Protein AF-A0A6N6L1H5-F1 (afdb_monomer)

Solvent-accessible surface area (backbone atoms only — not comparable to full-atom values): 6518 Å² total; per-residue (Å²): 74,70,69,30,49,51,50,29,49,41,53,63,54,64,67,37,52,48,59,47,72,75,70,36,87,82,54,67,74,79,78,59,61,70,65,38,22,27,6,67,40,50,52,54,57,25,47,39,54,23,39,52,38,49,32,78,74,43,93,52,82,63,41,55,56,49,46,50,52,50,45,50,50,48,46,52,50,51,49,49,38,64,70,59,47,42,61,70,66,24,89,64,39,65,63,51,58,75,65,25,37,68,60,69,61,42,76,67,10,51,53,49,36,59,55,73,64,67,119

Mean predicted aligned error: 8.28 Å

Structure (mmCIF, N/CA/C/O backbone):
data_AF-A0A6N6L1H5-F1
#
_entry.id   AF-A0A6N6L1H5-F1
#
loop_
_atom_site.group_PDB
_atom_site.id
_atom_site.type_symbol
_atom_site.label_atom_id
_atom_site.label_alt_id
_atom_site.label_comp_id
_atom_site.label_asym_id
_atom_site.label_entity_id
_atom_site.label_seq_id
_atom_site.pdbx_PDB_ins_code
_atom_site.Cartn_x
_atom_site.Cartn_y
_atom_site.Cartn_z
_atom_site.occupancy
_atom_site.B_iso_or_equiv
_atom_site.auth_seq_id
_atom_site.auth_comp_id
_atom_site.auth_asym_id
_atom_site.auth_atom_id
_atom_site.pdbx_PDB_model_num
ATOM 1 N N . MET A 1 1 ? 4.892 9.260 -10.671 1.00 80.44 1 MET A N 1
ATOM 2 C CA . MET A 1 1 ? 5.943 8.366 -10.131 1.00 80.44 1 MET A CA 1
ATOM 3 C C . MET A 1 1 ? 6.358 8.784 -8.724 1.00 80.44 1 MET A C 1
ATOM 5 O O . MET A 1 1 ? 5.962 8.099 -7.795 1.00 80.44 1 MET A O 1
ATOM 9 N N . VAL A 1 2 ? 7.048 9.919 -8.535 1.00 82.44 2 VAL A N 1
ATOM 10 C CA . VAL A 1 2 ? 7.543 10.366 -7.210 1.00 82.44 2 VAL A CA 1
ATOM 11 C C . VAL A 1 2 ? 6.436 10.438 -6.152 1.00 82.44 2 VAL A C 1
ATOM 13 O O . VAL A 1 2 ? 6.593 9.874 -5.077 1.00 82.44 2 VAL A O 1
ATOM 16 N N . ALA A 1 3 ? 5.278 11.020 -6.484 1.00 85.12 3 ALA A N 1
ATOM 17 C CA . ALA A 1 3 ? 4.135 11.093 -5.568 1.00 85.12 3 ALA A CA 1
ATOM 18 C C . ALA A 1 3 ? 3.651 9.715 -5.071 1.00 85.12 3 ALA A C 1
ATOM 20 O O . ALA A 1 3 ? 3.328 9.570 -3.898 1.00 85.12 3 ALA A O 1
ATOM 21 N N . PHE A 1 4 ? 3.653 8.687 -5.928 1.00 83.62 4 PHE A N 1
ATOM 22 C CA . PHE A 1 4 ? 3.266 7.324 -5.539 1.00 83.62 4 PHE A CA 1
ATOM 23 C C . PHE A 1 4 ? 4.327 6.647 -4.667 1.00 83.62 4 PHE A C 1
ATOM 25 O O . PHE A 1 4 ? 3.978 5.913 -3.751 1.00 83.62 4 PHE A O 1
ATOM 32 N N . GLY A 1 5 ? 5.611 6.935 -4.905 1.00 78.62 5 GLY A N 1
ATOM 33 C CA . GLY A 1 5 ? 6.695 6.493 -4.023 1.00 78.62 5 GLY A CA 1
ATOM 34 C C . GLY A 1 5 ? 6.594 7.125 -2.631 1.00 78.62 5 GLY A C 1
ATOM 35 O O . GLY A 1 5 ? 6.704 6.427 -1.629 1.00 78.62 5 GLY A O 1
ATOM 36 N N . VAL A 1 6 ? 6.290 8.425 -2.561 1.00 84.94 6 VAL A N 1
ATOM 37 C CA . VAL A 1 6 ? 6.041 9.121 -1.288 1.00 84.94 6 VAL A CA 1
ATOM 38 C C . VAL A 1 6 ? 4.802 8.561 -0.587 1.00 84.94 6 VAL A C 1
ATOM 40 O O . VAL A 1 6 ? 4.864 8.295 0.608 1.00 84.94 6 VAL A O 1
ATOM 43 N N . ALA A 1 7 ? 3.706 8.314 -1.311 1.00 79.56 7 ALA A N 1
ATOM 44 C CA . ALA A 1 7 ? 2.498 7.702 -0.750 1.00 79.56 7 ALA A CA 1
ATOM 45 C C . ALA A 1 7 ? 2.753 6.287 -0.204 1.00 79.56 7 ALA A C 1
ATOM 47 O O . ALA A 1 7 ? 2.207 5.917 0.833 1.00 79.56 7 ALA A O 1
ATOM 48 N N . LEU A 1 8 ? 3.616 5.509 -0.865 1.00 80.81 8 LEU A N 1
ATOM 49 C CA . LEU A 1 8 ? 4.031 4.190 -0.393 1.00 80.81 8 LEU A CA 1
ATOM 50 C C . LEU A 1 8 ? 4.821 4.283 0.917 1.00 80.81 8 LEU A C 1
ATOM 52 O O . LEU A 1 8 ? 4.508 3.563 1.861 1.00 80.81 8 LEU A O 1
ATOM 56 N N . ILE A 1 9 ? 5.793 5.197 0.998 1.00 80.62 9 ILE A N 1
ATOM 57 C CA . ILE A 1 9 ? 6.563 5.434 2.229 1.00 80.62 9 ILE A CA 1
ATOM 58 C C . ILE A 1 9 ? 5.639 5.919 3.350 1.00 80.62 9 ILE A C 1
ATOM 60 O O . ILE A 1 9 ? 5.704 5.413 4.466 1.00 80.62 9 ILE A O 1
ATOM 64 N N . TYR A 1 10 ? 4.746 6.861 3.051 1.00 81.38 10 TYR A N 1
ATOM 65 C CA . TYR A 1 10 ? 3.784 7.383 4.014 1.00 81.38 10 TYR A CA 1
ATOM 66 C C . TYR A 1 10 ? 2.887 6.274 4.575 1.00 81.38 10 TYR A C 1
ATOM 68 O O . TYR A 1 10 ? 2.788 6.115 5.790 1.00 81.38 10 TYR A O 1
ATOM 76 N N . SER A 1 11 ? 2.296 5.452 3.707 1.00 77.75 11 SER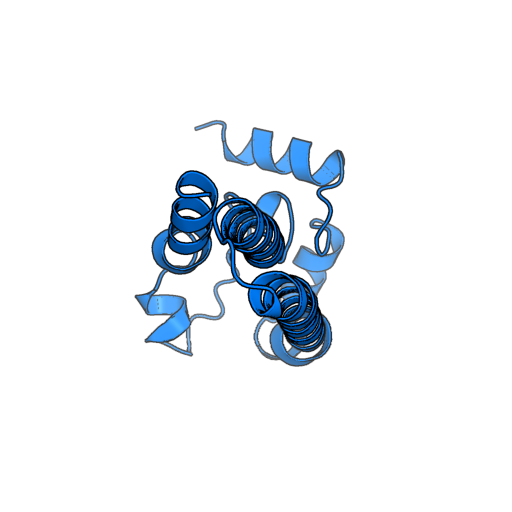 A N 1
ATOM 77 C CA . SER A 1 11 ? 1.395 4.390 4.153 1.00 77.75 11 SER A CA 1
ATOM 78 C C . SER A 1 11 ? 2.128 3.323 4.974 1.00 77.75 11 SER A C 1
ATOM 80 O O . SER A 1 11 ? 1.607 2.862 5.981 1.00 77.75 11 SER A O 1
ATOM 82 N N . LEU A 1 12 ? 3.372 2.981 4.618 1.00 74.56 12 LEU A N 1
ATOM 83 C CA . LEU A 1 12 ? 4.107 1.911 5.298 1.00 74.56 12 LEU A CA 1
ATOM 84 C C . LEU A 1 12 ? 4.798 2.337 6.604 1.00 74.56 12 LEU A C 1
ATOM 86 O O . LEU A 1 12 ? 4.928 1.522 7.511 1.00 74.56 12 LEU A O 1
ATOM 90 N N . TYR A 1 13 ? 5.283 3.578 6.689 1.00 72.62 13 TYR A N 1
ATOM 91 C CA . TYR A 1 13 ? 6.144 4.024 7.795 1.00 72.62 13 TYR A CA 1
ATOM 92 C C . TYR A 1 13 ? 5.513 5.097 8.683 1.00 72.62 13 TYR A C 1
ATOM 94 O O 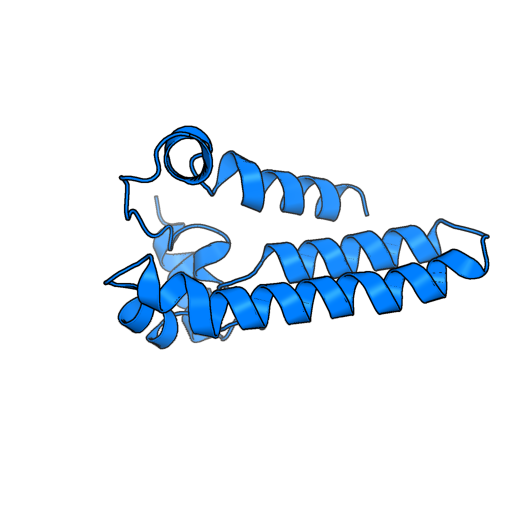. TYR A 1 13 ? 5.979 5.299 9.803 1.00 72.62 13 TYR A O 1
ATOM 102 N N . ILE A 1 14 ? 4.502 5.810 8.182 1.00 71.06 14 ILE A N 1
ATOM 103 C CA . ILE A 1 14 ? 3.8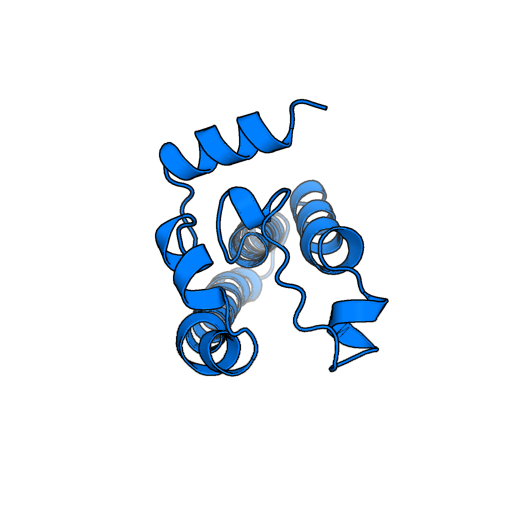51 6.902 8.914 1.00 71.06 14 ILE A CA 1
ATOM 104 C C . ILE A 1 14 ? 2.463 6.470 9.393 1.00 71.06 14 ILE A C 1
ATOM 106 O O . ILE A 1 14 ? 2.130 6.712 10.549 1.00 71.06 14 ILE A O 1
ATOM 110 N N . GLU A 1 15 ? 1.661 5.812 8.546 1.00 70.50 15 GLU A N 1
ATOM 111 C CA . GLU A 1 15 ? 0.334 5.321 8.961 1.00 70.50 15 GLU A CA 1
ATOM 112 C C . GLU A 1 15 ? 0.412 4.072 9.839 1.00 70.50 15 GLU A C 1
ATOM 114 O O . GLU A 1 15 ? -0.343 3.945 10.802 1.00 70.50 15 GLU A O 1
ATOM 119 N N . LEU A 1 16 ? 1.333 3.157 9.535 1.00 65.19 16 LEU A N 1
ATOM 120 C CA . LEU A 1 16 ? 1.696 2.088 10.457 1.00 65.19 16 LEU A CA 1
ATOM 121 C C . LEU A 1 16 ? 2.664 2.667 11.496 1.00 65.19 16 LEU A C 1
ATOM 123 O O . LEU A 1 16 ? 3.752 3.108 11.117 1.00 65.19 16 LEU A O 1
ATOM 127 N N . PRO A 1 17 ? 2.322 2.671 12.798 1.00 63.94 17 PRO A N 1
ATOM 128 C CA . PRO A 1 17 ? 3.239 3.125 13.830 1.00 63.94 17 PRO A CA 1
ATOM 129 C C . PRO A 1 17 ? 4.463 2.208 13.826 1.00 63.94 17 PRO A C 1
ATOM 131 O O . PRO A 1 17 ? 4.406 1.077 14.306 1.00 63.94 17 PRO A O 1
ATOM 134 N N . PHE A 1 18 ? 5.577 2.692 13.267 1.00 56.28 18 PHE A N 1
ATOM 135 C CA . PHE A 1 18 ? 6.757 1.873 12.983 1.00 56.28 18 PHE A CA 1
ATOM 136 C C . PHE A 1 18 ? 7.267 1.131 14.230 1.00 56.28 18 PHE A C 1
ATOM 138 O O . PHE A 1 18 ? 7.607 -0.047 14.175 1.00 56.28 18 PHE A O 1
ATOM 145 N N . SER A 1 19 ? 7.213 1.794 15.388 1.00 52.00 19 SER A N 1
ATOM 146 C CA . SER A 1 19 ? 7.557 1.202 16.684 1.00 52.00 19 SER A CA 1
ATOM 147 C C . SER A 1 19 ? 6.618 0.059 17.094 1.00 52.00 19 SER A C 1
ATOM 149 O O . SER A 1 19 ? 7.080 -1.000 17.501 1.00 52.00 19 SER A O 1
ATOM 151 N N . ASN A 1 20 ? 5.306 0.224 16.945 1.00 57.53 20 ASN A N 1
ATOM 152 C CA . ASN A 1 20 ? 4.322 -0.772 17.387 1.00 57.53 20 ASN A CA 1
ATOM 153 C C . ASN A 1 20 ? 4.076 -1.884 16.356 1.00 57.53 20 ASN A C 1
ATOM 155 O O . ASN A 1 20 ? 3.547 -2.929 16.695 1.00 57.53 20 ASN A O 1
ATOM 159 N N . SER A 1 21 ? 4.419 -1.676 15.084 1.00 60.06 21 SER A N 1
ATOM 160 C CA . SER A 1 21 ? 4.237 -2.691 14.034 1.00 60.06 21 SER A CA 1
ATOM 161 C C . SER A 1 21 ? 5.516 -3.464 13.705 1.00 60.06 21 SER A C 1
ATOM 163 O O . SER A 1 21 ? 5.429 -4.603 13.254 1.00 60.06 21 SER A O 1
ATOM 165 N N . TYR A 1 22 ? 6.696 -2.867 13.917 1.00 58.53 22 TYR A N 1
ATOM 166 C CA . TYR A 1 22 ? 7.983 -3.481 13.561 1.00 58.53 22 TYR A CA 1
ATOM 167 C C . TYR A 1 22 ? 8.931 -3.694 14.748 1.00 58.53 22 TYR A C 1
ATOM 169 O O . TYR A 1 22 ? 9.824 -4.531 14.635 1.00 58.53 22 TYR A O 1
ATOM 177 N N . ILE A 1 23 ? 8.765 -2.975 15.869 1.00 58.19 23 ILE A N 1
ATOM 178 C CA . ILE A 1 23 ? 9.664 -3.080 17.038 1.00 58.19 23 ILE A CA 1
ATOM 179 C C . ILE A 1 23 ? 9.003 -3.848 18.194 1.00 58.19 23 ILE A C 1
ATOM 181 O O . ILE A 1 23 ? 9.651 -4.690 18.810 1.00 58.19 23 ILE A O 1
ATOM 185 N N . GLN A 1 24 ? 7.719 -3.613 18.473 1.00 54.81 24 GLN A N 1
ATOM 186 C CA . GLN A 1 24 ? 6.956 -4.330 19.500 1.00 54.81 24 GLN A CA 1
ATOM 187 C C . GLN A 1 24 ? 5.952 -5.274 18.835 1.00 54.81 24 GLN A C 1
ATOM 189 O O . GLN A 1 24 ? 5.050 -4.835 18.141 1.00 54.81 24 GLN A O 1
ATOM 194 N N . THR A 1 25 ? 6.107 -6.584 19.032 1.00 53.28 25 THR A N 1
ATOM 195 C CA . THR A 1 25 ? 5.175 -7.594 18.483 1.00 53.28 25 THR A CA 1
ATOM 196 C C . THR A 1 25 ? 3.888 -7.723 19.317 1.00 53.28 25 THR A C 1
ATOM 198 O O . THR A 1 25 ? 2.903 -8.277 18.838 1.00 53.28 25 THR A O 1
ATOM 201 N N . ASP A 1 26 ? 3.869 -7.178 20.539 1.00 50.12 26 ASP A N 1
ATOM 202 C CA . ASP A 1 26 ? 2.771 -7.363 21.501 1.00 50.12 26 ASP A CA 1
ATOM 203 C C . ASP A 1 26 ? 1.603 -6.380 21.333 1.00 50.12 26 ASP A C 1
ATOM 205 O O . ASP A 1 26 ? 0.518 -6.614 21.867 1.00 50.12 26 ASP A O 1
ATOM 209 N N . SER A 1 27 ? 1.769 -5.295 20.571 1.00 52.47 27 SER A N 1
ATOM 210 C CA . SER A 1 27 ? 0.645 -4.424 20.228 1.00 52.47 27 SER A CA 1
ATOM 211 C C . SER A 1 27 ? -0.117 -5.013 19.047 1.00 52.47 27 SER A C 1
ATOM 213 O O . SER A 1 27 ? 0.174 -4.734 17.886 1.00 52.47 27 SER A O 1
ATOM 215 N N . SER A 1 28 ? -1.147 -5.800 19.345 1.00 56.16 28 SER A N 1
ATOM 216 C CA . SER A 1 28 ? -2.178 -6.261 18.404 1.00 56.16 28 SER A CA 1
ATOM 217 C C . SER A 1 28 ? -3.074 -5.123 17.868 1.00 56.16 28 SER A C 1
ATOM 219 O O . SER A 1 28 ? -4.241 -5.347 17.543 1.00 56.16 28 SER A O 1
ATOM 221 N N . ASP A 1 29 ? -2.546 -3.901 17.777 1.00 64.81 29 ASP A N 1
ATOM 222 C CA . ASP A 1 29 ? -3.276 -2.713 17.352 1.00 64.81 29 ASP A CA 1
ATOM 223 C C . ASP A 1 29 ? -3.421 -2.713 15.832 1.00 64.81 29 ASP A C 1
ATOM 225 O O . ASP A 1 29 ? -2.487 -2.462 15.067 1.00 64.81 29 ASP A O 1
ATOM 229 N N . LEU A 1 30 ? -4.635 -3.020 15.385 1.00 70.00 30 LEU A N 1
ATOM 230 C CA . LEU A 1 30 ? -4.996 -2.996 13.980 1.00 70.00 30 LEU A CA 1
ATOM 231 C C . LEU A 1 30 ? -5.261 -1.552 13.539 1.00 70.00 30 LEU A C 1
ATOM 233 O O . LEU A 1 30 ? -6.257 -0.943 13.932 1.00 70.00 30 LEU A O 1
ATOM 237 N N . VAL A 1 31 ? -4.405 -1.017 12.670 1.00 72.19 31 VAL A N 1
ATOM 238 C CA . VAL A 1 31 ? -4.622 0.303 12.065 1.00 72.19 31 VAL A CA 1
ATOM 239 C C . VAL A 1 31 ? -5.718 0.211 11.003 1.00 72.19 31 VAL A C 1
ATOM 241 O O . VAL A 1 31 ? -5.564 -0.456 9.981 1.00 72.19 31 VAL A O 1
ATOM 244 N N . THR A 1 32 ? -6.835 0.901 11.239 1.00 70.62 32 THR A N 1
ATOM 245 C CA . THR A 1 32 ? -7.982 0.962 10.312 1.00 70.62 32 THR A CA 1
ATOM 246 C C . THR A 1 32 ? -8.316 2.387 9.859 1.00 70.62 32 THR A C 1
ATOM 248 O O . THR A 1 32 ? -9.395 2.619 9.314 1.00 70.62 32 THR A O 1
ATOM 251 N N . SER A 1 33 ? -7.442 3.358 10.130 1.00 69.44 33 SER A N 1
ATOM 252 C CA . SER A 1 33 ? -7.612 4.777 9.793 1.00 69.44 33 SER A CA 1
ATOM 253 C C . SER A 1 33 ? -6.750 5.182 8.589 1.00 69.44 33 SER A C 1
ATOM 255 O O . SER A 1 33 ? -5.907 4.418 8.121 1.00 69.44 33 SER A O 1
ATOM 257 N N . GLY A 1 34 ? -6.993 6.375 8.038 1.00 73.94 34 GLY A N 1
ATOM 258 C CA . GLY A 1 34 ? -6.222 6.891 6.903 1.00 73.94 34 GLY A CA 1
ATOM 259 C C . GLY A 1 34 ? -6.436 6.078 5.624 1.00 73.94 34 GLY A C 1
ATOM 260 O O . GLY A 1 34 ? -7.557 5.685 5.298 1.00 73.94 34 GLY A O 1
ATOM 261 N N . THR A 1 35 ? -5.366 5.815 4.882 1.00 75.00 35 THR A N 1
ATOM 262 C CA . THR A 1 35 ? -5.417 5.096 3.600 1.00 75.00 35 THR A CA 1
ATOM 263 C C . THR A 1 35 ? -5.858 3.638 3.771 1.00 75.00 35 THR A C 1
ATOM 265 O O . THR A 1 35 ? -6.500 3.073 2.882 1.00 75.00 35 THR A O 1
ATOM 268 N N . TYR A 1 36 ? -5.621 3.059 4.949 1.00 74.31 36 TYR A N 1
ATOM 269 C CA . TYR A 1 36 ? -6.115 1.735 5.330 1.00 74.31 36 TYR A CA 1
ATOM 270 C C . TYR A 1 36 ? -7.642 1.699 5.532 1.00 74.31 36 TYR A C 1
ATOM 272 O O . TYR A 1 36 ? -8.262 0.653 5.375 1.00 74.31 36 TYR A O 1
ATOM 280 N N . ALA A 1 37 ? -8.307 2.837 5.762 1.00 74.56 37 ALA A N 1
ATOM 281 C CA . ALA A 1 37 ? -9.774 2.893 5.767 1.00 74.56 37 ALA A CA 1
ATOM 282 C C . ALA A 1 37 ? -10.382 2.753 4.354 1.00 74.56 37 ALA A C 1
ATOM 284 O O . ALA A 1 37 ? -11.543 2.366 4.210 1.00 74.56 37 ALA A O 1
ATOM 285 N N . LE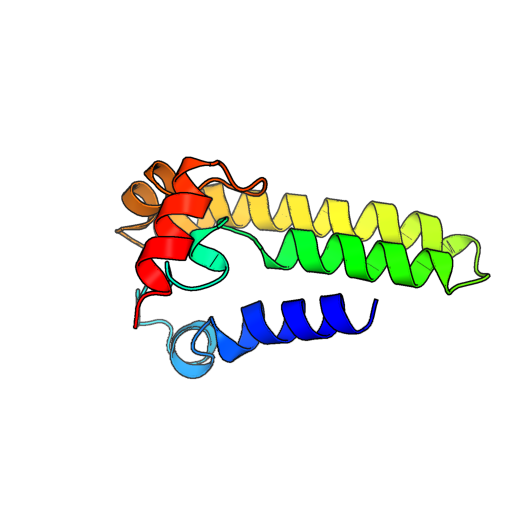U A 1 38 ? -9.624 3.072 3.297 1.00 74.56 38 LEU A N 1
ATOM 286 C CA . LEU A 1 38 ? -10.081 2.987 1.902 1.00 74.56 38 LEU A CA 1
ATOM 287 C C . LEU A 1 38 ? -9.967 1.568 1.345 1.00 74.56 38 LEU A C 1
ATOM 289 O O . LEU A 1 38 ? -10.853 1.098 0.633 1.00 74.56 38 LEU A O 1
ATOM 293 N N . CYS A 1 39 ? -8.861 0.898 1.644 1.00 79.50 39 CYS A N 1
ATOM 294 C CA . CYS A 1 39 ? -8.608 -0.481 1.257 1.00 79.50 39 CYS A CA 1
ATOM 295 C C . CYS A 1 39 ? -7.574 -1.086 2.204 1.00 79.50 39 CYS A C 1
ATOM 297 O O . CYS A 1 39 ? -6.799 -0.365 2.821 1.00 79.50 39 CYS A O 1
ATOM 299 N N . ARG A 1 40 ? -7.540 -2.414 2.313 1.00 82.38 40 ARG A N 1
ATOM 300 C CA . ARG A 1 40 ? -6.657 -3.098 3.268 1.00 82.38 40 ARG A CA 1
ATOM 301 C C . ARG A 1 40 ? -5.188 -3.109 2.845 1.00 82.38 40 ARG A C 1
ATOM 303 O O . ARG A 1 40 ? -4.325 -3.225 3.707 1.00 82.38 40 ARG A O 1
ATOM 310 N N . HIS A 1 41 ? -4.909 -2.966 1.549 1.00 85.19 41 HIS A N 1
ATOM 311 C CA . HIS A 1 41 ? -3.551 -2.970 0.992 1.00 85.19 41 HIS A CA 1
ATOM 312 C C . HIS A 1 41 ? -3.297 -1.780 0.052 1.00 85.19 41 HIS A C 1
ATOM 314 O O . HIS A 1 41 ? -3.041 -1.975 -1.140 1.00 85.19 41 HIS A O 1
ATOM 320 N N . PRO A 1 42 ? -3.335 -0.536 0.562 1.00 83.06 42 PRO A N 1
ATOM 321 C CA . PRO A 1 42 ? -3.127 0.662 -0.256 1.00 83.06 42 PRO A CA 1
ATOM 322 C C . PRO A 1 42 ? -1.720 0.701 -0.868 1.00 83.06 42 PRO A C 1
ATOM 324 O O . PRO A 1 42 ? -1.555 1.087 -2.025 1.00 83.06 42 PRO A O 1
ATOM 327 N N . GLY A 1 43 ? -0.714 0.195 -0.143 1.00 84.00 43 GLY A N 1
ATOM 328 C CA . GLY A 1 43 ? 0.666 0.085 -0.621 1.00 84.00 43 GLY A CA 1
ATOM 329 C C . GLY A 1 43 ? 0.821 -0.731 -1.908 1.00 84.00 43 GLY A C 1
ATOM 330 O O . GLY A 1 43 ? 1.672 -0.405 -2.730 1.00 84.00 43 GLY A O 1
ATOM 331 N N . VAL A 1 44 ? -0.028 -1.736 -2.147 1.00 86.94 44 VAL A N 1
ATOM 332 C CA . VAL A 1 44 ? 0.014 -2.528 -3.389 1.00 86.94 44 VAL A CA 1
ATOM 333 C C . VAL A 1 44 ? -0.389 -1.675 -4.595 1.00 86.94 44 VAL A C 1
ATOM 335 O O . VAL A 1 44 ? 0.257 -1.756 -5.641 1.00 86.94 44 VAL A O 1
ATOM 338 N N . LEU A 1 45 ? -1.398 -0.809 -4.443 1.00 85.31 45 LEU A N 1
ATOM 339 C CA . LEU A 1 45 ? -1.808 0.131 -5.491 1.00 85.31 45 LEU A CA 1
ATOM 340 C C . LEU A 1 45 ? -0.728 1.187 -5.746 1.00 85.31 45 LEU A C 1
ATOM 342 O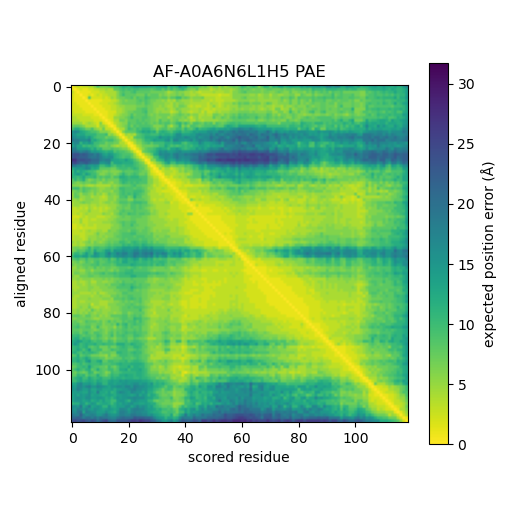 O . LEU A 1 45 ? -0.372 1.437 -6.898 1.00 85.31 45 LEU A O 1
ATOM 346 N N . TRP A 1 46 ? -0.169 1.776 -4.684 1.00 86.19 46 TRP A N 1
ATOM 347 C CA . TRP A 1 46 ? 0.907 2.765 -4.810 1.00 86.19 46 TRP A CA 1
ATOM 348 C C . TRP A 1 46 ? 2.142 2.178 -5.484 1.00 86.19 46 TRP A C 1
ATOM 350 O O . TRP A 1 46 ? 2.704 2.804 -6.384 1.00 86.19 46 TRP A O 1
ATOM 360 N N . TYR A 1 47 ? 2.512 0.950 -5.119 1.00 87.06 47 TYR A N 1
ATOM 361 C CA . TYR A 1 47 ? 3.615 0.232 -5.741 1.00 87.06 47 TYR A CA 1
ATOM 362 C C . TYR A 1 47 ? 3.366 -0.028 -7.228 1.00 87.06 47 TYR A C 1
ATOM 364 O O . TYR A 1 47 ? 4.257 0.202 -8.041 1.00 87.06 47 TYR A O 1
ATOM 372 N N . PHE A 1 48 ? 2.154 -0.450 -7.601 1.00 88.56 48 PHE A N 1
ATOM 373 C CA . PHE A 1 48 ? 1.795 -0.672 -9.001 1.00 88.56 48 PHE A CA 1
ATOM 374 C C . PHE A 1 48 ? 1.956 0.603 -9.841 1.00 88.56 48 PHE A C 1
ATOM 376 O O . PHE A 1 48 ? 2.654 0.586 -10.855 1.00 88.56 48 PHE A O 1
ATOM 383 N N . PHE A 1 49 ? 1.388 1.733 -9.404 1.00 87.94 49 PHE A N 1
ATOM 384 C CA . PHE A 1 49 ? 1.515 3.002 -10.134 1.00 87.94 49 PHE A CA 1
ATOM 385 C C . PHE A 1 49 ? 2.944 3.558 -10.127 1.00 87.94 49 PHE A C 1
ATOM 387 O O . PHE A 1 49 ? 3.368 4.206 -11.089 1.00 87.94 49 PHE A O 1
ATOM 394 N N . PHE A 1 50 ? 3.703 3.306 -9.060 1.00 87.69 50 PHE A N 1
ATOM 395 C CA . PHE A 1 50 ? 5.118 3.648 -8.993 1.00 87.69 50 PHE A CA 1
ATOM 396 C C . PHE A 1 50 ? 5.940 2.845 -10.011 1.00 87.69 50 PHE A C 1
ATOM 398 O O . PHE A 1 50 ? 6.641 3.447 -10.825 1.00 87.69 50 PHE A O 1
ATOM 405 N N . ALA A 1 51 ? 5.796 1.516 -10.021 1.00 87.25 51 ALA A N 1
ATOM 406 C CA . ALA A 1 51 ? 6.471 0.618 -10.955 1.00 87.25 51 ALA A CA 1
ATOM 407 C C . ALA A 1 51 ? 6.084 0.914 -12.411 1.00 87.25 51 ALA A C 1
ATOM 409 O O . ALA A 1 51 ? 6.953 0.992 -13.274 1.00 87.25 51 ALA A O 1
ATOM 410 N N . PHE A 1 52 ? 4.802 1.174 -12.678 1.00 87.69 52 PHE A N 1
ATOM 411 C CA . PHE A 1 52 ? 4.334 1.571 -14.006 1.00 87.69 52 PHE A CA 1
ATOM 412 C C . PHE A 1 52 ? 4.973 2.887 -14.474 1.00 87.69 52 PHE A C 1
ATOM 414 O O . PHE A 1 52 ? 5.457 2.986 -15.600 1.00 87.69 52 PHE A O 1
ATOM 421 N N . GLY A 1 53 ? 5.050 3.888 -13.589 1.00 86.81 53 GLY A N 1
ATOM 422 C CA . GLY A 1 53 ? 5.741 5.145 -13.879 1.00 86.81 53 GLY A CA 1
ATOM 423 C C . GLY A 1 53 ? 7.238 4.966 -14.158 1.00 86.81 53 GLY A C 1
ATOM 424 O O . GLY A 1 53 ? 7.771 5.656 -15.023 1.00 86.81 53 GLY A O 1
ATOM 425 N N . LEU A 1 54 ? 7.900 4.028 -13.471 1.00 86.50 54 LEU A N 1
ATOM 426 C CA . LEU A 1 54 ? 9.308 3.698 -13.708 1.00 86.50 54 LEU A CA 1
ATOM 427 C C . LEU A 1 54 ? 9.542 3.075 -15.086 1.00 86.50 54 LEU A C 1
ATOM 429 O O . LEU A 1 54 ? 10.543 3.397 -15.716 1.00 86.50 54 LEU A O 1
ATOM 433 N N . VAL A 1 55 ? 8.631 2.229 -15.577 1.00 89.31 55 VAL A N 1
ATOM 434 C CA . VAL A 1 55 ? 8.733 1.683 -16.942 1.00 89.31 55 VAL A CA 1
ATOM 435 C C . VAL A 1 55 ? 8.623 2.781 -17.978 1.00 89.31 55 VAL A C 1
ATOM 437 O O . VAL A 1 55 ? 9.441 2.826 -18.884 1.00 89.31 55 VAL A O 1
ATOM 440 N N . LEU A 1 56 ? 7.653 3.688 -17.833 1.00 86.94 56 LEU A N 1
ATOM 441 C CA . LEU A 1 56 ? 7.488 4.801 -18.771 1.00 86.94 56 LEU A CA 1
ATOM 442 C C . LEU A 1 56 ? 8.702 5.739 -18.790 1.00 86.94 56 LEU A C 1
ATOM 444 O O . LEU A 1 56 ? 9.013 6.318 -19.825 1.00 86.94 56 LEU A O 1
ATOM 448 N N . ALA A 1 57 ? 9.386 5.887 -17.654 1.00 87.94 57 ALA A N 1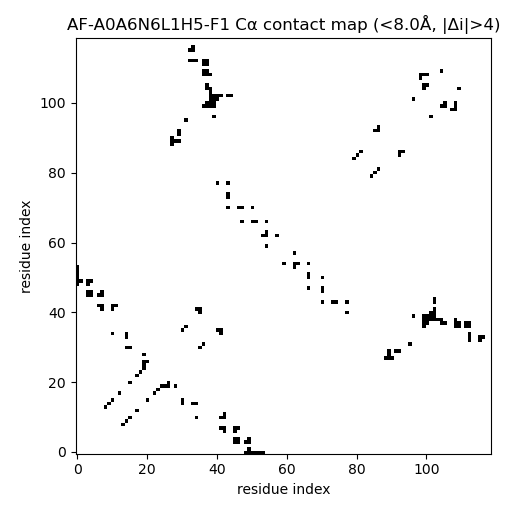
ATOM 449 C CA . ALA A 1 57 ? 10.607 6.679 -17.546 1.00 87.94 57 ALA A CA 1
ATOM 450 C C . ALA A 1 57 ? 11.872 5.925 -17.999 1.00 87.94 57 ALA A C 1
ATOM 452 O O . ALA A 1 57 ? 12.919 6.547 -18.170 1.00 87.94 57 ALA A O 1
ATOM 453 N N . SER A 1 58 ? 11.804 4.602 -18.169 1.00 84.94 58 SER A N 1
ATOM 454 C CA . SER A 1 58 ? 12.953 3.763 -18.493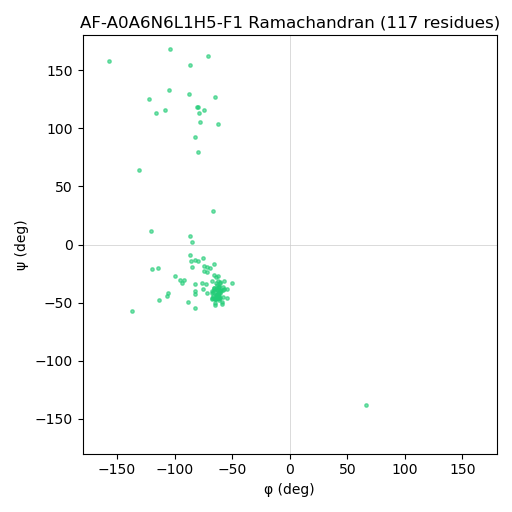 1.00 84.94 58 SER A CA 1
ATOM 455 C C . SER A 1 58 ? 12.938 3.342 -19.958 1.00 84.94 58 SER A C 1
ATOM 457 O O . SER A 1 58 ? 11.951 2.834 -20.475 1.00 84.94 58 SER A O 1
ATOM 459 N N . SER A 1 59 ? 14.077 3.476 -20.628 1.00 81.62 59 SER A N 1
ATOM 460 C CA . SER A 1 59 ? 14.298 2.963 -21.984 1.00 81.62 59 SER A CA 1
ATOM 461 C C . SER A 1 59 ? 14.767 1.497 -22.011 1.00 81.62 59 SER A C 1
ATOM 463 O O . SER A 1 59 ? 15.119 0.982 -23.071 1.00 81.62 59 SER A O 1
ATOM 465 N N . HIS A 1 60 ? 14.787 0.805 -20.864 1.00 85.75 60 HIS A N 1
ATOM 466 C CA . HIS A 1 60 ? 15.230 -0.590 -20.765 1.00 85.75 60 HIS A CA 1
ATOM 467 C C . HIS A 1 60 ? 14.102 -1.597 -21.021 1.00 85.75 60 HIS A C 1
ATOM 469 O O . HIS A 1 60 ? 13.072 -1.592 -20.351 1.00 85.75 60 HIS A O 1
ATOM 475 N N . SER A 1 61 ? 14.356 -2.559 -21.909 1.00 77.75 61 SER A N 1
ATOM 476 C CA . SER A 1 61 ? 13.413 -3.625 -22.285 1.00 77.75 61 SER A CA 1
ATOM 477 C C . SER A 1 61 ? 12.996 -4.534 -21.119 1.00 77.75 61 SER A C 1
ATOM 479 O O . SER A 1 61 ? 11.853 -4.983 -21.057 1.00 77.75 61 SER A O 1
ATOM 481 N N . TRP A 1 62 ? 13.885 -4.760 -20.149 1.00 87.69 62 TRP A N 1
ATOM 482 C CA . TRP A 1 62 ? 13.595 -5.563 -18.954 1.00 87.69 62 TRP A CA 1
ATOM 483 C C . TRP A 1 62 ? 12.705 -4.852 -17.929 1.00 87.69 62 TRP A C 1
ATOM 485 O O . TRP A 1 62 ? 12.096 -5.516 -17.088 1.00 87.69 62 TRP A O 1
ATOM 495 N N . ALA A 1 63 ? 12.586 -3.521 -18.004 1.00 84.88 63 ALA A N 1
ATOM 496 C CA . ALA A 1 63 ? 11.782 -2.751 -17.059 1.00 84.88 63 ALA A CA 1
ATOM 497 C C . ALA A 1 63 ? 10.301 -3.155 -17.127 1.00 84.88 63 ALA A C 1
ATOM 499 O O . ALA A 1 63 ? 9.658 -3.302 -16.089 1.00 84.88 63 ALA A O 1
ATOM 500 N N . GLY A 1 64 ? 9.780 -3.420 -18.331 1.00 85.38 64 GLY A N 1
ATOM 501 C CA . GLY A 1 64 ? 8.400 -3.875 -18.521 1.00 85.38 64 GLY A CA 1
ATOM 502 C C . GLY A 1 64 ? 8.117 -5.222 -17.852 1.00 85.38 64 GLY A C 1
ATOM 503 O O . GLY A 1 64 ? 7.104 -5.372 -17.173 1.00 85.38 64 GLY A O 1
ATOM 504 N N . VAL A 1 65 ? 9.042 -6.182 -17.973 1.00 88.06 65 VAL A N 1
ATOM 505 C CA . VAL A 1 65 ? 8.917 -7.499 -17.324 1.00 88.06 65 VAL A CA 1
ATOM 506 C C . VAL A 1 65 ? 8.939 -7.345 -15.805 1.00 88.06 65 VAL A C 1
ATOM 508 O O . VAL A 1 65 ? 8.067 -7.877 -15.119 1.00 88.06 65 VAL A O 1
ATOM 511 N N . ALA A 1 66 ? 9.882 -6.564 -15.272 1.00 87.81 66 ALA A N 1
ATOM 512 C CA . ALA A 1 66 ? 9.977 -6.306 -13.838 1.00 87.81 66 ALA A CA 1
ATOM 513 C C . ALA A 1 66 ? 8.708 -5.635 -13.283 1.00 87.81 66 ALA A C 1
ATOM 515 O O . ALA A 1 66 ? 8.224 -6.013 -12.218 1.00 87.81 66 ALA A O 1
ATOM 516 N N . ALA A 1 67 ? 8.122 -4.687 -14.014 1.00 86.88 67 ALA A N 1
ATOM 517 C CA . ALA A 1 67 ? 6.894 -4.013 -13.601 1.00 86.88 67 ALA A CA 1
ATOM 518 C C . ALA A 1 67 ? 5.620 -4.848 -13.765 1.00 86.88 67 ALA A C 1
ATOM 520 O O . ALA A 1 67 ? 4.583 -4.460 -13.237 1.00 86.88 67 ALA A O 1
ATOM 521 N N . ALA A 1 68 ? 5.673 -5.983 -14.459 1.00 87.19 68 ALA A N 1
ATOM 522 C CA . ALA A 1 68 ? 4.594 -6.964 -14.440 1.00 87.19 68 ALA A CA 1
ATOM 523 C C . ALA A 1 68 ? 4.783 -7.957 -13.283 1.00 87.19 68 ALA A C 1
ATOM 525 O O . ALA A 1 68 ? 3.873 -8.173 -12.482 1.00 87.19 68 ALA A O 1
ATOM 526 N N . VAL A 1 69 ? 5.987 -8.524 -13.165 1.00 92.50 69 VAL A N 1
ATOM 527 C CA . VAL A 1 69 ? 6.301 -9.573 -12.187 1.00 92.50 69 VAL A CA 1
ATOM 528 C C . VAL A 1 69 ? 6.244 -9.037 -10.759 1.00 92.50 69 VAL A C 1
ATOM 530 O O . VAL A 1 69 ? 5.611 -9.658 -9.906 1.00 92.50 69 VAL A O 1
ATOM 533 N N . TRP A 1 70 ? 6.841 -7.875 -10.478 1.00 88.75 70 TRP A N 1
ATOM 534 C CA . TRP A 1 70 ? 6.921 -7.388 -9.102 1.00 88.75 70 TRP A CA 1
ATOM 535 C C . TRP A 1 70 ? 5.575 -6.997 -8.495 1.00 88.75 70 TRP A C 1
ATOM 537 O O . TRP A 1 70 ? 5.297 -7.443 -7.380 1.00 88.75 70 TRP A O 1
ATOM 547 N N . PRO A 1 71 ? 4.696 -6.230 -9.167 1.00 89.00 71 PRO A N 1
ATOM 548 C CA . PRO A 1 71 ? 3.375 -5.953 -8.619 1.00 89.00 71 PRO A CA 1
ATOM 549 C C . PRO A 1 71 ? 2.525 -7.214 -8.478 1.00 89.00 71 PRO A C 1
ATOM 551 O O . PRO A 1 71 ? 1.767 -7.313 -7.517 1.00 89.00 71 PRO A O 1
ATOM 554 N N . PHE A 1 72 ? 2.681 -8.195 -9.374 1.00 90.31 72 PHE A N 1
ATOM 555 C CA . PHE A 1 72 ? 2.004 -9.485 -9.247 1.00 90.31 72 PHE A CA 1
ATOM 556 C C . PHE A 1 72 ? 2.474 -10.259 -8.008 1.00 90.31 72 PHE A C 1
ATOM 558 O O . PHE A 1 72 ? 1.650 -10.727 -7.224 1.00 90.31 72 PHE A O 1
ATOM 565 N N . MET A 1 73 ? 3.786 -10.348 -7.781 1.00 91.25 73 MET A N 1
ATOM 566 C CA . MET A 1 73 ? 4.338 -10.971 -6.575 1.00 91.25 73 MET A CA 1
ATOM 567 C C . MET A 1 73 ? 3.917 -10.225 -5.307 1.00 91.25 73 MET A C 1
ATOM 569 O O . MET A 1 73 ? 3.533 -10.859 -4.328 1.00 91.25 73 MET A O 1
ATOM 573 N N . ASN A 1 74 ? 3.927 -8.891 -5.334 1.00 90.50 74 ASN A N 1
ATOM 574 C CA . ASN A 1 74 ? 3.478 -8.056 -4.222 1.00 90.50 74 ASN A CA 1
ATOM 575 C C . ASN A 1 74 ? 1.989 -8.286 -3.907 1.00 90.50 74 ASN A C 1
ATOM 577 O O . ASN A 1 74 ? 1.608 -8.449 -2.751 1.00 90.50 74 ASN A O 1
ATOM 581 N N . LEU A 1 75 ? 1.149 -8.375 -4.941 1.00 89.81 75 LEU A N 1
ATOM 582 C CA . LEU A 1 75 ? -0.267 -8.708 -4.816 1.00 89.81 75 LEU A CA 1
ATOM 583 C C . LEU A 1 75 ? -0.474 -10.101 -4.209 1.00 89.81 75 LEU A C 1
ATOM 585 O O . LEU A 1 75 ? -1.297 -10.273 -3.308 1.00 89.81 75 LEU A O 1
ATOM 589 N N . PHE A 1 76 ? 0.273 -11.091 -4.693 1.00 90.62 76 PHE A N 1
ATOM 590 C CA . PHE A 1 76 ? 0.203 -12.457 -4.188 1.00 90.62 76 PHE A CA 1
ATOM 591 C C . PHE A 1 76 ? 0.630 -12.535 -2.719 1.00 90.62 76 PHE A C 1
ATOM 593 O O . PHE A 1 76 ? -0.056 -13.147 -1.901 1.00 90.62 76 PHE A O 1
ATOM 600 N N . PHE A 1 77 ? 1.713 -11.849 -2.358 1.00 89.38 77 PHE A N 1
ATOM 601 C CA . PHE A 1 77 ? 2.180 -11.759 -0.980 1.00 89.38 77 PHE A CA 1
ATOM 602 C C . PHE A 1 77 ? 1.138 -11.100 -0.065 1.00 89.38 77 PHE A C 1
ATOM 604 O O . PHE A 1 77 ? 0.767 -11.674 0.960 1.00 89.38 77 PHE A O 1
ATOM 611 N N . ALA A 1 78 ? 0.577 -9.960 -0.481 1.00 88.00 78 ALA A N 1
ATOM 612 C CA . ALA A 1 78 ? -0.500 -9.282 0.238 1.00 88.00 78 ALA A CA 1
ATOM 613 C C . ALA A 1 78 ? -1.738 -10.178 0.420 1.00 88.00 78 ALA A C 1
ATOM 615 O O . ALA A 1 78 ? -2.379 -10.154 1.472 1.00 88.00 78 ALA A O 1
ATOM 616 N N . TRP A 1 79 ? -2.062 -11.012 -0.574 1.00 88.50 79 TRP A N 1
ATOM 617 C CA . TRP A 1 79 ? -3.164 -11.971 -0.491 1.00 88.50 79 TRP A CA 1
ATOM 618 C C . TRP A 1 79 ? -2.911 -13.065 0.552 1.00 88.50 79 TRP A C 1
ATOM 620 O O . TRP A 1 79 ? -3.797 -13.358 1.362 1.00 88.50 79 TRP A O 1
ATOM 630 N N . ILE A 1 80 ? -1.701 -13.634 0.585 1.00 87.25 80 ILE A N 1
ATOM 631 C CA . ILE A 1 80 ? -1.320 -14.612 1.613 1.00 87.25 80 ILE A CA 1
ATOM 632 C C . ILE A 1 80 ? -1.399 -13.962 2.999 1.00 87.25 80 ILE A C 1
ATOM 634 O O . ILE A 1 80 ? -1.981 -14.535 3.925 1.00 87.25 80 ILE A O 1
ATOM 638 N N . GLN A 1 81 ? -0.857 -12.753 3.138 1.00 85.50 81 GLN A N 1
ATOM 639 C CA . GLN A 1 81 ? -0.846 -12.013 4.394 1.00 85.50 81 GLN A CA 1
ATOM 640 C C . GLN A 1 81 ? -2.269 -11.736 4.902 1.00 85.50 81 GLN A C 1
ATOM 642 O O . GLN A 1 81 ? -2.577 -12.035 6.054 1.00 85.50 81 GLN A O 1
ATOM 647 N N . ASP A 1 82 ? -3.168 -11.286 4.024 1.00 86.69 82 ASP A N 1
ATOM 648 C CA . ASP A 1 82 ? -4.588 -11.037 4.318 1.00 86.69 82 ASP A CA 1
ATOM 649 C C . ASP A 1 82 ? -5.364 -12.287 4.728 1.00 86.69 82 ASP A C 1
ATOM 651 O O . ASP A 1 82 ? -6.273 -12.222 5.561 1.00 86.69 82 ASP A O 1
ATOM 655 N N . ARG A 1 83 ? -5.053 -13.436 4.120 1.00 83.19 83 ARG A N 1
ATOM 656 C CA . ARG A 1 83 ? -5.854 -14.647 4.305 1.00 83.19 83 ARG A CA 1
ATOM 657 C C . ARG A 1 83 ? -5.347 -15.556 5.414 1.00 83.19 83 ARG A C 1
ATOM 659 O O . ARG A 1 83 ? -6.176 -16.197 6.058 1.00 83.19 83 ARG A O 1
ATOM 666 N N . PHE A 1 84 ? -4.037 -15.612 5.632 1.00 83.56 84 PHE A N 1
ATOM 667 C CA . PHE A 1 84 ? -3.422 -16.575 6.544 1.00 83.56 84 PHE A CA 1
ATOM 668 C C . PHE A 1 84 ? -2.787 -15.925 7.765 1.00 83.56 84 PHE A C 1
ATOM 670 O O . PHE A 1 84 ? -3.032 -16.383 8.879 1.00 83.56 84 PHE A O 1
ATOM 677 N N . TYR A 1 85 ? -1.997 -14.870 7.573 1.00 82.56 85 TYR A N 1
ATOM 678 C CA . TYR A 1 85 ? -1.225 -14.277 8.664 1.00 82.56 85 TYR A CA 1
ATOM 679 C C . TYR A 1 85 ? -2.077 -13.323 9.502 1.00 82.56 85 TYR A C 1
ATOM 681 O O . TYR A 1 85 ? -2.230 -13.526 10.702 1.0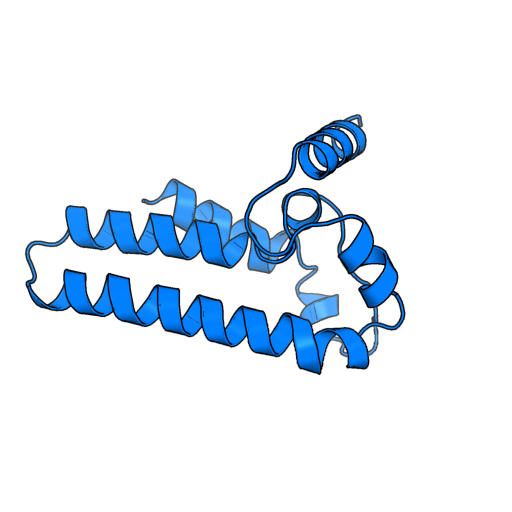0 82.56 85 TYR A O 1
ATOM 689 N N . PHE A 1 86 ? -2.720 -12.335 8.882 1.00 82.69 86 PHE A N 1
ATOM 690 C CA . PHE A 1 86 ? -3.484 -11.320 9.605 1.00 82.69 86 PHE A CA 1
ATOM 691 C C . PHE A 1 86 ? -4.656 -11.854 10.438 1.00 82.69 86 PHE A C 1
ATOM 693 O O . PHE A 1 86 ? -4.797 -11.403 11.571 1.00 82.69 86 PHE A O 1
ATOM 700 N N . PRO A 1 87 ? -5.443 -12.853 9.991 1.00 82.00 87 PRO A N 1
ATOM 701 C CA . PRO A 1 87 ? -6.484 -13.436 10.838 1.00 82.00 87 PRO A CA 1
ATOM 702 C C . PRO A 1 87 ? -5.955 -14.187 12.067 1.00 82.00 87 PRO A C 1
ATOM 704 O O . PRO A 1 87 ? -6.744 -14.501 12.953 1.00 82.00 87 PRO A O 1
ATOM 707 N N . ARG A 1 88 ? -4.660 -14.537 12.093 1.00 79.81 88 ARG A N 1
ATOM 708 C CA . ARG A 1 88 ? -3.999 -15.204 13.226 1.00 79.81 88 ARG A CA 1
ATOM 709 C C . ARG A 1 88 ? -3.291 -14.218 14.150 1.00 79.81 88 ARG A C 1
ATOM 711 O O . ARG A 1 88 ? -3.193 -14.491 15.336 1.00 79.81 88 ARG A O 1
ATOM 718 N N . ILE A 1 89 ? -2.805 -13.106 13.600 1.00 78.50 89 ILE A N 1
ATOM 719 C CA . ILE A 1 89 ? -2.089 -12.061 14.342 1.00 78.50 89 ILE A CA 1
ATOM 720 C C . ILE A 1 89 ? -3.076 -11.114 15.038 1.00 78.50 89 ILE A C 1
ATOM 722 O O . ILE A 1 89 ? -2.856 -10.724 16.177 1.00 78.50 89 ILE A O 1
ATOM 726 N N . PHE A 1 90 ? -4.184 -10.767 14.375 1.00 79.81 90 PHE A N 1
ATOM 727 C CA . PHE A 1 90 ? -5.120 -9.750 14.850 1.00 79.81 90 PHE A CA 1
ATOM 728 C C . PHE A 1 90 ? -6.501 -10.363 15.142 1.00 79.81 90 PHE A C 1
ATOM 730 O O . PHE A 1 90 ? -7.205 -10.759 14.204 1.00 79.81 90 PHE A O 1
ATOM 737 N N . PRO A 1 91 ? -6.941 -10.405 16.414 1.00 77.75 91 PRO A N 1
ATOM 738 C CA . PRO A 1 91 ? -8.252 -10.942 16.795 1.00 77.75 91 PRO A CA 1
ATOM 739 C C . PRO A 1 91 ? -9.424 -10.231 16.095 1.00 77.75 91 PRO A C 1
ATOM 741 O O . PRO A 1 91 ? -10.355 -10.880 15.610 1.00 77.75 91 PRO A O 1
ATOM 744 N N . ASP A 1 92 ? -9.337 -8.905 15.944 1.00 79.31 92 ASP A N 1
ATOM 745 C CA . ASP A 1 92 ? -10.384 -8.063 15.346 1.00 79.31 92 ASP A CA 1
ATOM 746 C C . ASP A 1 92 ? -10.337 -7.979 13.811 1.00 79.31 92 ASP A C 1
ATOM 748 O O . ASP A 1 92 ? -11.176 -7.328 13.177 1.00 79.31 92 ASP A O 1
ATOM 752 N N . TYR A 1 93 ? -9.410 -8.692 13.162 1.00 80.75 93 TYR A N 1
ATOM 753 C CA . TYR A 1 93 ? -9.224 -8.618 11.711 1.00 80.75 93 TYR A CA 1
ATOM 754 C C . TYR A 1 93 ? -10.461 -9.029 10.909 1.00 80.75 93 TYR A C 1
ATOM 756 O O . TYR A 1 93 ? -10.737 -8.487 9.836 1.00 80.75 93 TYR A O 1
ATOM 764 N N . LYS A 1 94 ? -11.244 -9.982 11.431 1.00 79.75 94 LYS A N 1
ATOM 765 C CA . LYS A 1 94 ? -12.501 -10.399 10.794 1.00 79.75 94 LYS A CA 1
ATOM 766 C C . LYS A 1 94 ? -13.487 -9.239 10.684 1.00 79.75 94 LYS A C 1
ATOM 768 O O . LYS A 1 94 ? -14.135 -9.123 9.651 1.00 79.75 94 LYS A O 1
ATOM 773 N N . LYS A 1 95 ? -13.575 -8.379 11.704 1.00 81.00 95 LYS A N 1
ATOM 774 C CA . LYS A 1 95 ? -14.465 -7.209 11.711 1.00 81.00 95 LYS A CA 1
ATOM 775 C C . LYS A 1 95 ? -14.015 -6.174 10.679 1.00 81.00 95 LYS A C 1
ATOM 777 O O . LYS A 1 95 ? -14.840 -5.666 9.926 1.00 81.00 95 LYS A O 1
ATOM 782 N N . TYR A 1 96 ? -12.706 -5.947 10.586 1.00 78.75 96 TYR A N 1
ATOM 783 C CA . TYR A 1 96 ? -12.101 -5.052 9.598 1.00 78.75 96 TYR A CA 1
ATOM 784 C C . TYR A 1 96 ? -12.313 -5.519 8.150 1.00 78.75 96 TYR A C 1
ATOM 786 O O . TYR A 1 96 ? -12.624 -4.724 7.265 1.00 78.75 96 TYR A O 1
ATOM 794 N N . LYS A 1 97 ? -12.239 -6.831 7.900 1.00 80.75 97 LYS A N 1
ATOM 795 C CA . LYS A 1 97 ? -12.510 -7.422 6.580 1.00 80.75 97 LYS A CA 1
ATOM 796 C C . LYS A 1 97 ? -13.947 -7.199 6.094 1.00 80.75 97 LYS A C 1
ATOM 798 O O . LYS A 1 97 ? -14.174 -7.176 4.887 1.00 80.75 97 LYS A O 1
ATOM 803 N N . THR A 1 98 ? -14.900 -7.036 7.010 1.00 78.06 98 THR A N 1
ATOM 804 C CA . THR A 1 98 ? -16.310 -6.780 6.682 1.00 78.06 98 THR A CA 1
ATOM 805 C C . THR A 1 98 ? -16.546 -5.336 6.246 1.00 78.06 98 THR A C 1
ATOM 807 O O . THR A 1 98 ? -17.411 -5.082 5.413 1.00 78.06 98 THR A O 1
ATOM 810 N N . THR A 1 99 ? -15.792 -4.385 6.803 1.00 76.38 99 THR A N 1
ATOM 811 C CA . THR A 1 99 ? -15.963 -2.953 6.521 1.00 76.38 99 THR A CA 1
ATOM 812 C C . THR A 1 99 ? -15.087 -2.464 5.374 1.00 76.38 99 THR A C 1
ATOM 814 O O . THR A 1 99 ? -15.493 -1.554 4.654 1.00 76.38 99 THR A O 1
ATOM 817 N N . THR A 1 100 ? -13.918 -3.081 5.178 1.00 79.56 100 THR A N 1
ATOM 818 C CA . THR A 1 100 ? -12.876 -2.558 4.290 1.00 79.56 100 THR A CA 1
ATOM 819 C C . THR A 1 100 ? -12.508 -3.571 3.195 1.00 79.56 100 THR A C 1
ATOM 821 O O . THR A 1 100 ? -12.130 -4.713 3.488 1.00 79.56 100 THR A O 1
ATOM 824 N N . PRO A 1 101 ? -12.568 -3.191 1.907 1.00 83.69 101 PRO A N 1
ATOM 825 C CA . PRO A 1 101 ? -12.254 -4.078 0.791 1.00 83.69 101 PRO A CA 1
ATOM 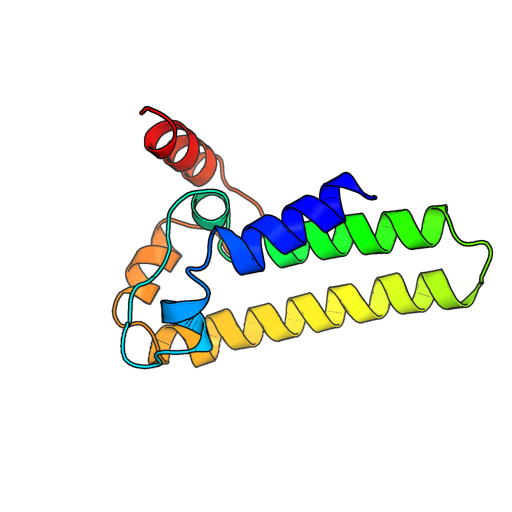826 C C . PRO A 1 101 ? -10.751 -4.376 0.701 1.00 83.69 101 PRO A C 1
ATOM 828 O O . PRO A 1 101 ? -9.918 -3.689 1.284 1.00 83.69 101 PRO A O 1
ATOM 831 N N . PHE A 1 102 ? -10.383 -5.432 -0.031 1.00 81.38 102 PHE A N 1
ATOM 832 C CA . PHE A 1 102 ? -8.986 -5.880 -0.144 1.00 81.38 102 PHE A CA 1
ATOM 833 C C . PHE A 1 102 ? -8.074 -4.854 -0.843 1.00 81.38 102 PHE A C 1
ATOM 835 O O . PHE A 1 102 ? -7.036 -4.492 -0.299 1.00 81.38 102 PHE A O 1
ATOM 842 N N . LEU A 1 103 ? -8.483 -4.365 -2.018 1.00 77.00 103 LEU A N 1
ATOM 843 C CA . LEU A 1 103 ? -7.664 -3.510 -2.890 1.00 77.00 103 LEU A CA 1
ATOM 844 C C . LEU A 1 103 ? -8.455 -2.353 -3.475 1.00 77.00 103 LEU A C 1
ATOM 846 O O . LEU A 1 103 ? -8.096 -1.201 -3.288 1.00 77.00 103 LEU A O 1
ATOM 850 N N . ILE A 1 104 ? -9.536 -2.657 -4.188 1.00 76.12 104 ILE A N 1
ATOM 851 C CA . ILE A 1 104 ? -10.326 -1.627 -4.857 1.00 76.12 104 ILE A CA 1
ATOM 852 C C . ILE A 1 104 ? -11.243 -0.982 -3.812 1.00 76.12 104 ILE A C 1
ATOM 854 O O . ILE A 1 104 ? -12.064 -1.696 -3.230 1.00 76.12 104 ILE A O 1
ATOM 858 N N . PRO A 1 105 ? -11.113 0.332 -3.549 1.00 73.06 105 PRO A N 1
ATOM 859 C CA . PRO A 1 105 ? -11.956 1.013 -2.582 1.00 73.06 105 PRO A CA 1
ATOM 860 C C . PRO A 1 105 ? -13.410 1.006 -3.059 1.00 73.06 105 PRO A C 1
ATOM 862 O O . PRO A 1 105 ? -13.731 1.430 -4.168 1.00 73.06 105 PRO A O 1
ATOM 865 N N . THR A 1 106 ? -14.307 0.535 -2.202 1.00 73.62 106 THR A N 1
ATOM 866 C CA . THR A 1 106 ? -15.751 0.554 -2.447 1.00 73.62 106 THR A CA 1
ATOM 867 C C . THR A 1 106 ? -16.317 1.899 -1.991 1.00 73.62 106 THR A C 1
ATOM 869 O O . THR A 1 106 ? -15.794 2.510 -1.058 1.00 73.62 106 THR A O 1
ATOM 872 N N . PHE A 1 107 ? -17.441 2.344 -2.562 1.00 65.69 107 PHE A N 1
ATOM 873 C CA . PHE A 1 107 ? -18.142 3.563 -2.122 1.00 65.69 107 PHE A CA 1
ATOM 874 C C . PHE A 1 107 ? -18.403 3.610 -0.602 1.00 65.69 107 PHE A C 1
ATOM 876 O O . PHE A 1 107 ? -18.333 4.681 0.002 1.00 65.69 107 PHE A O 1
ATOM 883 N N . ALA A 1 108 ? -18.636 2.455 0.034 1.00 68.50 108 ALA A N 1
ATOM 884 C CA . ALA A 1 108 ? -18.754 2.333 1.488 1.00 68.50 108 ALA A CA 1
ATOM 885 C C . ALA A 1 108 ? -17.454 2.713 2.232 1.00 68.50 108 ALA A C 1
ATOM 887 O O . ALA A 1 108 ? -17.504 3.484 3.190 1.00 68.50 108 ALA A O 1
ATOM 888 N N . SER A 1 109 ? -16.297 2.257 1.740 1.00 65.25 109 SER A N 1
ATOM 889 C CA . SER A 1 109 ? -14.971 2.595 2.283 1.00 65.25 109 SER A CA 1
ATOM 890 C C . SER A 1 109 ? -14.644 4.074 2.106 1.00 65.25 109 SER A C 1
ATOM 892 O O . SER A 1 109 ? -14.130 4.716 3.016 1.00 65.25 109 SER A O 1
ATOM 894 N N . ILE A 1 110 ? -15.010 4.655 0.958 1.00 67.88 110 ILE A N 1
ATOM 895 C CA . ILE A 1 110 ? -14.824 6.090 0.692 1.00 67.88 110 ILE A CA 1
ATOM 896 C C . ILE A 1 110 ? -15.662 6.933 1.665 1.00 67.88 110 ILE A C 1
ATOM 898 O O . ILE A 1 110 ? -15.204 7.969 2.151 1.00 67.88 110 ILE A O 1
ATOM 902 N N . LYS A 1 111 ? -16.884 6.488 1.990 1.00 66.62 111 LYS A N 1
ATOM 903 C CA . LYS A 1 111 ? -17.738 7.157 2.981 1.00 66.62 111 LYS A CA 1
ATOM 904 C C . LYS A 1 111 ? -17.143 7.076 4.391 1.00 66.62 111 LYS A C 1
ATOM 906 O O . LYS A 1 111 ? -17.174 8.080 5.099 1.00 66.62 111 LYS A O 1
ATOM 911 N N . GLN A 1 112 ? -16.574 5.931 4.777 1.00 68.06 112 GLN A N 1
ATOM 912 C CA . GLN A 1 112 ? -15.859 5.778 6.051 1.00 68.06 112 GLN A CA 1
ATOM 913 C C . GLN A 1 112 ? -14.616 6.668 6.127 1.00 68.06 112 GLN A C 1
ATOM 915 O O . GLN A 1 112 ? -14.455 7.387 7.108 1.00 68.06 112 GLN A O 1
ATOM 920 N N . PHE A 1 113 ? -13.805 6.702 5.068 1.00 68.56 113 PHE A N 1
ATOM 921 C CA . PHE A 1 113 ? -12.622 7.560 4.983 1.00 68.56 113 PHE A CA 1
ATOM 922 C C . PHE A 1 113 ? -12.964 9.048 5.153 1.00 68.56 113 PHE A C 1
ATOM 924 O O . PHE A 1 113 ? -12.336 9.754 5.940 1.00 68.56 113 PHE A O 1
ATOM 931 N N . ARG A 1 114 ? -14.022 9.529 4.481 1.00 63.88 114 ARG A N 1
ATOM 932 C CA . ARG A 1 114 ? -14.513 10.911 4.653 1.00 63.88 114 ARG A CA 1
ATOM 933 C C . ARG A 1 114 ? -15.041 11.183 6.064 1.00 63.88 114 ARG A C 1
ATOM 935 O O . ARG A 1 114 ? -15.005 12.329 6.497 1.00 63.88 114 ARG A O 1
ATOM 942 N N . GLY A 1 115 ? -15.542 10.162 6.760 1.00 61.06 115 GLY A N 1
ATOM 943 C CA . GLY A 1 115 ? -15.949 10.251 8.163 1.00 61.06 115 GLY A CA 1
ATOM 944 C C . GLY A 1 115 ? -14.759 10.353 9.118 1.00 61.06 115 GLY A C 1
ATOM 945 O O . GLY A 1 115 ? -14.794 11.181 10.018 1.00 61.06 115 GLY A O 1
ATOM 946 N N . SER A 1 116 ? -13.689 9.585 8.883 1.00 60.53 116 SER A N 1
ATOM 947 C CA . SER A 1 116 ? -12.458 9.635 9.691 1.00 60.53 116 SER A CA 1
ATOM 948 C C . SER A 1 116 ? -11.619 10.900 9.478 1.00 60.53 116 SER A C 1
ATOM 950 O O . SER A 1 116 ? -10.786 11.221 10.313 1.00 60.53 116 SER A O 1
ATOM 952 N N . LEU A 1 117 ? -11.826 11.605 8.361 1.00 60.31 117 LEU A N 1
ATOM 953 C CA . LEU A 1 117 ? -11.149 12.865 8.024 1.00 60.31 117 LEU A CA 1
ATOM 954 C C . LEU A 1 117 ? -11.832 14.115 8.588 1.00 60.31 117 LEU A C 1
ATOM 956 O O . LEU A 1 117 ? -11.267 15.200 8.483 1.00 60.31 117 LEU A O 1
ATOM 960 N N . LYS A 1 118 ? -13.036 13.989 9.161 1.00 46.56 118 LYS A N 1
ATOM 961 C CA . LYS A 1 118 ? -13.661 15.078 9.919 1.00 46.56 118 LYS A CA 1
ATOM 962 C C . LYS A 1 118 ? -13.046 15.122 11.317 1.00 46.56 118 LYS A C 1
ATOM 964 O O . LYS A 1 118 ? -13.621 14.593 12.265 1.00 46.56 118 LYS A O 1
ATOM 969 N N . ILE A 1 119 ? -11.858 15.712 11.385 1.00 45.41 119 ILE A N 1
ATOM 970 C CA . ILE A 1 119 ? -11.345 16.391 12.578 1.00 45.41 119 ILE A CA 1
ATOM 971 C C . ILE A 1 119 ? -11.887 17.819 12.537 1.00 45.41 119 ILE A C 1
ATOM 973 O O . ILE A 1 119 ? -11.895 18.397 11.423 1.00 45.41 119 ILE A O 1
#

pLDDT: mean 77.16, std 11.17, range [45.41, 92.5]

Secondary structure (DSSP, 8-state):
-HHHHHHHHIIIIIITTHIIIII-SS------SGGGGT-S-HHHHHHHHHHHHHHHH---HHHHHHHHHHHHHHHHHHHHIIIIIHHHH-TTHHHHHHHS-SSSPPHHHHHHHHHHT--

Radius of gyration: 15.53 Å; Cα contacts (8 Å, |Δi|>4): 121; chains: 1; bounding box: 34×33×44 Å

Sequence (119 aa):
MVAFGVALIYSLYIELPFSNSYIQTDSSDLVTSGTYALCRHPGVLWYFFFAFGLVLASSHSWAGVAAAVWPFMNLFFAWIQDRFYFPRIFPDYKKYKTTTPFLIPTFASIKQFRGSLKI

Foldseek 3Di:
DVVLVVVLCCVPDVQPPCCVPPVNLPPLDDRCADPNLQAVCANLVSLLVVLVVVVVVDPDPCSVVCSVVVSVVVLVVLVCCLPPVNVVSHVCSVVSCVQHHHYHGDPSSVVVRVVRPPD